Protein AF-A0A174UTZ9-F1 (afdb_monomer)

Foldseek 3Di:
DVVVVVVVVVVVVVVVVVVVVVVVVVCVQPDKDKDKFFFDAPDDLAFKEKAWEDEPDRVPTWIWIWGDGPNDIDIAIAAEAEAADPDGWMKMWTDHVDDRHIYIYTYGHPPNYHYDYYHYDD

Organism: NCBI:txid1531

Structure (mmCIF, N/CA/C/O backbone):
data_AF-A0A174UTZ9-F1
#
_entry.id   AF-A0A174UTZ9-F1
#
loop_
_atom_site.group_PDB
_atom_site.id
_atom_site.type_symbol
_atom_site.label_atom_id
_atom_site.label_alt_id
_atom_site.label_comp_id
_atom_site.label_asym_id
_atom_site.label_entity_id
_ato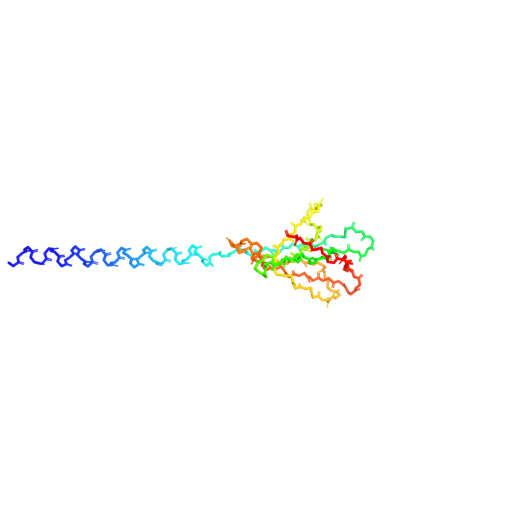m_site.label_seq_id
_atom_site.pdbx_PDB_ins_code
_atom_site.Cartn_x
_atom_site.Cartn_y
_atom_site.Cartn_z
_atom_site.occupancy
_atom_site.B_iso_or_equiv
_atom_site.auth_seq_id
_atom_site.auth_comp_id
_atom_site.auth_asym_id
_atom_site.auth_atom_id
_atom_site.pdbx_PDB_model_num
ATOM 1 N N . MET A 1 1 ? 13.749 46.170 42.221 1.00 60.09 1 MET A N 1
ATOM 2 C CA . MET A 1 1 ? 13.431 44.752 42.533 1.00 60.09 1 MET A CA 1
ATOM 3 C C . MET A 1 1 ? 12.170 44.233 41.811 1.00 60.09 1 MET A C 1
ATOM 5 O O . MET A 1 1 ? 12.277 43.241 41.101 1.00 60.09 1 MET A O 1
ATOM 9 N N . LYS A 1 2 ? 11.012 44.922 41.875 1.00 61.72 2 LYS A N 1
ATOM 10 C CA . LYS A 1 2 ? 9.752 44.532 41.182 1.00 61.72 2 LYS A CA 1
ATOM 11 C C . LYS A 1 2 ? 9.861 44.346 39.654 1.00 61.72 2 LYS A C 1
ATOM 13 O O . LYS A 1 2 ? 9.314 43.390 39.116 1.00 61.72 2 LYS A O 1
ATOM 18 N N . GLN A 1 3 ? 10.584 45.226 38.954 1.00 62.88 3 GLN A N 1
ATOM 19 C CA . GLN A 1 3 ? 10.694 45.185 37.485 1.00 62.88 3 GLN A CA 1
ATOM 20 C C . GLN A 1 3 ? 11.472 43.959 36.963 1.00 62.88 3 GLN A C 1
ATOM 22 O O . GLN A 1 3 ? 11.066 43.334 35.989 1.00 62.88 3 GLN A O 1
ATOM 27 N N . ILE A 1 4 ? 12.561 43.577 37.641 1.00 67.69 4 ILE A N 1
ATOM 28 C CA . ILE A 1 4 ? 13.372 42.393 37.300 1.00 67.69 4 ILE A CA 1
ATOM 29 C C . ILE A 1 4 ? 12.558 41.112 37.521 1.00 67.69 4 ILE A C 1
ATOM 31 O O . ILE A 1 4 ? 12.596 40.193 36.707 1.00 67.69 4 ILE A O 1
ATOM 35 N N . TYR A 1 5 ? 11.776 41.075 38.601 1.00 64.50 5 TYR A N 1
ATOM 36 C CA . TYR A 1 5 ? 10.886 39.961 38.912 1.00 64.50 5 TYR A CA 1
ATOM 37 C C . TYR A 1 5 ? 9.760 39.801 37.872 1.00 64.50 5 TYR A C 1
ATOM 39 O O . TYR A 1 5 ? 9.477 38.682 37.450 1.00 64.50 5 TYR A O 1
ATOM 47 N N . MET A 1 6 ? 9.179 40.906 37.381 1.00 71.00 6 MET A N 1
ATOM 48 C CA . MET A 1 6 ? 8.195 40.872 36.287 1.00 71.00 6 MET A CA 1
ATOM 49 C C . MET A 1 6 ? 8.800 40.395 34.959 1.00 71.00 6 MET A C 1
ATOM 51 O O . MET A 1 6 ? 8.206 39.542 34.306 1.00 71.00 6 MET A O 1
ATOM 55 N N . LYS A 1 7 ? 10.008 40.850 34.591 1.00 72.31 7 LYS A N 1
ATOM 56 C CA . LYS A 1 7 ? 10.702 40.370 33.380 1.00 72.31 7 LYS A CA 1
ATOM 57 C C . LYS A 1 7 ? 10.972 38.861 33.430 1.00 72.31 7 LYS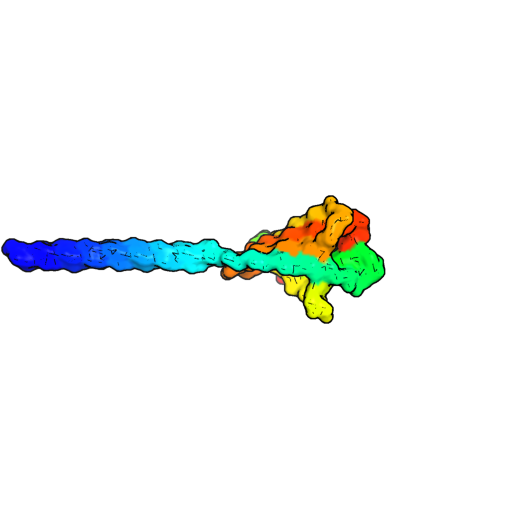 A C 1
ATOM 59 O O . LYS A 1 7 ? 10.712 38.174 32.451 1.00 72.31 7 LYS A O 1
ATOM 64 N N . LYS A 1 8 ? 11.410 38.319 34.576 1.00 76.00 8 LYS A N 1
ATOM 65 C CA . LYS A 1 8 ? 11.622 36.867 34.758 1.00 76.00 8 LYS A CA 1
ATOM 66 C C . LYS A 1 8 ? 10.340 36.048 34.570 1.00 76.00 8 LYS A C 1
ATOM 68 O O . LYS A 1 8 ? 10.394 34.997 33.943 1.00 76.00 8 LYS A O 1
ATOM 73 N N . LYS A 1 9 ? 9.192 36.535 35.059 1.00 77.62 9 LYS A N 1
ATOM 74 C CA . LYS A 1 9 ? 7.890 35.880 34.834 1.00 77.62 9 LYS A CA 1
ATOM 75 C C . LYS A 1 9 ? 7.480 35.882 33.362 1.00 77.62 9 LYS A C 1
ATOM 77 O O . LYS A 1 9 ? 6.978 34.872 32.888 1.00 77.62 9 LYS A O 1
ATOM 82 N N . ILE A 1 10 ? 7.733 36.979 32.645 1.00 84.94 10 ILE A N 1
ATOM 83 C CA . ILE A 1 10 ? 7.463 37.073 31.203 1.00 84.94 10 ILE A CA 1
ATOM 84 C C . ILE A 1 10 ? 8.346 36.085 30.427 1.00 84.94 10 ILE A C 1
ATOM 86 O O . ILE A 1 10 ? 7.822 35.313 29.633 1.00 84.94 10 ILE A O 1
ATOM 90 N N . TYR A 1 11 ? 9.655 36.037 30.703 1.00 87.88 11 TYR A N 1
ATOM 91 C CA . TYR A 1 11 ? 10.556 35.065 30.066 1.00 87.88 11 TYR A CA 1
ATOM 92 C C . TYR A 1 11 ? 10.155 33.616 30.359 1.00 87.88 11 TYR A C 1
ATOM 94 O O . TYR A 1 11 ? 10.130 32.793 29.451 1.00 87.88 11 TYR A O 1
ATOM 102 N N . MET A 1 12 ? 9.791 33.311 31.606 1.00 88.00 12 MET A N 1
ATOM 103 C CA . MET A 1 12 ? 9.308 31.983 31.984 1.00 88.00 12 MET A CA 1
ATOM 104 C C . MET A 1 12 ? 8.010 31.622 31.247 1.00 88.00 12 MET A C 1
ATOM 106 O O . MET A 1 12 ? 7.882 30.505 30.761 1.00 88.00 12 MET A O 1
ATOM 110 N N . GLY A 1 13 ? 7.083 32.574 31.097 1.00 89.12 13 GLY A N 1
ATOM 111 C CA . GLY A 1 13 ? 5.866 32.384 30.306 1.00 89.12 13 GLY A CA 1
ATOM 112 C C . GLY A 1 13 ? 6.153 32.109 28.827 1.00 89.12 13 GLY A C 1
ATOM 113 O O . GLY A 1 13 ? 5.580 31.184 28.260 1.00 89.12 13 GLY A O 1
ATOM 114 N N . LEU A 1 14 ? 7.085 32.850 28.218 1.00 92.38 14 LEU A N 1
ATOM 115 C CA . LEU A 1 14 ? 7.492 32.639 26.823 1.00 92.38 14 LEU A CA 1
ATOM 116 C C . LEU A 1 14 ? 8.132 31.263 26.600 1.00 92.38 14 LEU A C 1
ATOM 118 O O . LEU A 1 14 ? 7.837 30.627 25.594 1.00 92.38 14 LEU A O 1
ATOM 122 N N . ILE A 1 15 ? 8.954 30.786 27.542 1.00 93.19 15 ILE A N 1
ATOM 123 C CA . ILE A 1 15 ? 9.547 29.440 27.482 1.00 93.19 15 ILE A CA 1
ATOM 124 C C . ILE A 1 15 ? 8.460 28.359 27.546 1.00 93.19 15 ILE A C 1
ATOM 126 O O . ILE A 1 15 ? 8.502 27.392 26.795 1.00 93.19 15 ILE A O 1
ATOM 130 N N . VAL A 1 16 ? 7.458 28.516 28.414 1.00 93.56 16 VAL A N 1
ATOM 131 C CA . VAL A 1 16 ? 6.357 27.542 28.505 1.00 93.56 16 VAL A CA 1
ATOM 132 C C . VAL A 1 16 ? 5.541 27.512 27.209 1.00 93.56 16 VAL A C 1
ATOM 134 O O . VAL A 1 16 ? 5.211 26.433 26.719 1.00 93.56 16 VAL A O 1
ATOM 137 N N . ILE A 1 17 ? 5.264 28.677 26.616 1.00 94.69 17 ILE A N 1
ATOM 138 C CA . ILE A 1 17 ? 4.547 28.771 25.336 1.00 94.69 17 ILE A CA 1
ATOM 139 C C . ILE A 1 17 ? 5.365 28.146 24.200 1.00 94.69 17 ILE A C 1
ATOM 141 O O . ILE A 1 17 ? 4.805 27.404 23.396 1.00 94.69 17 ILE A O 1
ATOM 145 N N . SER A 1 18 ? 6.675 28.402 24.130 1.00 93.19 18 SER A N 1
ATOM 146 C CA . SER A 1 18 ? 7.515 27.839 23.068 1.00 93.19 18 SER A CA 1
ATOM 147 C C . SER A 1 18 ? 7.607 26.316 23.154 1.00 93.19 18 SER A C 1
ATOM 149 O O . SER A 1 18 ? 7.509 25.649 22.127 1.00 93.19 18 SER A O 1
ATOM 151 N N . ILE A 1 19 ? 7.712 25.756 24.365 1.00 94.9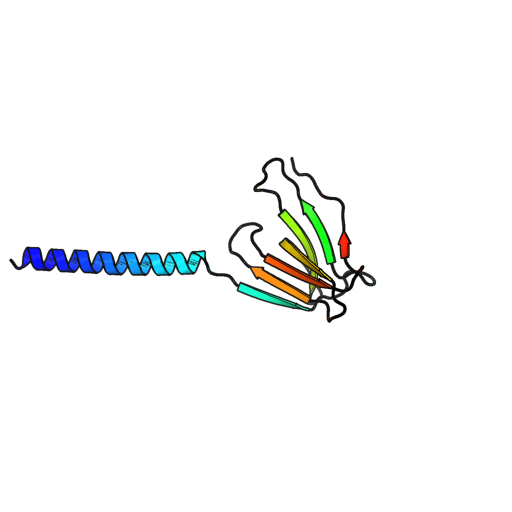4 19 ILE A N 1
ATOM 152 C CA . ILE A 1 19 ? 7.682 24.303 24.585 1.00 94.94 19 ILE A CA 1
ATOM 153 C C . ILE A 1 19 ? 6.327 23.725 24.163 1.00 94.94 19 ILE A C 1
ATOM 155 O O . ILE A 1 19 ? 6.286 22.718 23.460 1.00 94.94 19 ILE A O 1
ATOM 159 N N . PHE A 1 20 ? 5.218 24.368 24.542 1.00 94.12 20 PHE A N 1
ATOM 160 C CA . PHE A 1 20 ? 3.883 23.916 24.150 1.00 94.12 20 PHE A CA 1
ATOM 161 C C . PHE A 1 20 ? 3.712 23.900 22.625 1.00 94.12 20 PHE A C 1
ATOM 163 O O . PHE A 1 20 ? 3.259 22.899 22.075 1.00 94.12 20 PHE A O 1
ATOM 170 N N . LEU A 1 21 ? 4.128 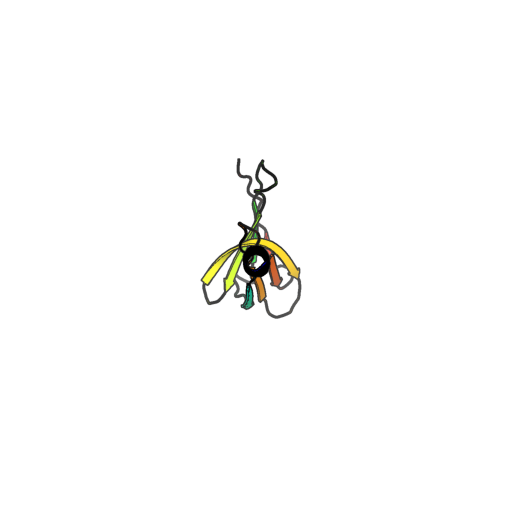24.966 21.935 1.00 93.31 21 LEU A N 1
ATOM 171 C CA . LEU A 1 21 ? 4.088 25.028 20.473 1.00 93.31 21 LEU A CA 1
ATOM 172 C C . LEU A 1 21 ? 4.968 23.948 19.837 1.00 93.31 21 LEU A C 1
ATOM 174 O O . LEU A 1 21 ? 4.509 23.272 18.925 1.00 93.31 21 LEU A O 1
ATOM 178 N N . ALA A 1 22 ? 6.184 23.726 20.346 1.00 91.69 22 ALA A N 1
ATOM 179 C CA . ALA A 1 22 ? 7.070 22.679 19.839 1.00 91.69 22 ALA A CA 1
ATOM 180 C C . ALA A 1 22 ? 6.444 21.279 19.953 1.00 91.69 22 ALA A C 1
ATOM 182 O O . ALA A 1 22 ? 6.535 20.493 19.013 1.00 91.69 22 ALA A O 1
ATOM 183 N N . ILE A 1 23 ? 5.759 20.983 21.064 1.00 90.56 23 ILE A N 1
ATOM 184 C CA . ILE A 1 23 ? 5.049 19.710 21.254 1.00 90.56 23 ILE A CA 1
ATOM 185 C C . ILE A 1 23 ? 3.906 19.564 20.246 1.00 90.56 23 ILE A C 1
ATOM 187 O O . ILE A 1 23 ? 3.762 18.502 19.645 1.00 90.56 23 ILE A O 1
ATOM 191 N N . GLN A 1 24 ? 3.095 20.607 20.037 1.00 87.00 24 GLN A N 1
ATOM 192 C CA . GLN A 1 24 ? 1.981 20.523 19.086 1.00 87.00 24 GLN A CA 1
ATOM 193 C C . GLN A 1 24 ? 2.465 20.408 17.640 1.00 87.00 24 GLN A C 1
ATOM 195 O O . GLN A 1 24 ? 1.931 19.592 16.894 1.00 87.00 24 GLN A O 1
ATOM 200 N N . SER A 1 25 ? 3.508 21.151 17.263 1.00 84.12 25 SER A N 1
ATOM 201 C CA . SER A 1 25 ? 4.142 21.023 15.949 1.00 84.12 25 SER A CA 1
ATOM 202 C C . SER A 1 25 ? 4.722 19.627 15.741 1.00 84.12 25 SER A C 1
ATOM 204 O O . SER A 1 25 ? 4.522 19.040 14.685 1.00 84.12 25 SER A O 1
ATOM 206 N N . TYR A 1 26 ? 5.387 19.059 16.754 1.00 83.06 26 TYR A N 1
ATOM 207 C CA . TYR A 1 26 ? 5.898 17.692 16.679 1.00 83.06 26 TYR A CA 1
ATOM 208 C C . TYR A 1 26 ? 4.767 16.689 16.451 1.00 83.06 26 TYR A C 1
ATOM 210 O O . TYR A 1 26 ? 4.847 15.905 15.514 1.00 83.06 26 TYR A O 1
ATOM 218 N N . ARG A 1 27 ? 3.687 16.767 17.244 1.00 80.12 27 ARG A N 1
ATOM 219 C CA . ARG A 1 27 ? 2.505 15.902 17.091 1.00 80.12 27 ARG A CA 1
ATOM 220 C C . ARG A 1 27 ? 1.881 16.005 15.705 1.00 80.12 27 ARG A C 1
ATOM 222 O O . ARG A 1 27 ? 1.478 14.987 15.167 1.00 80.12 27 ARG A O 1
ATOM 229 N N . TYR A 1 28 ? 1.816 17.211 15.147 1.00 75.50 28 TYR A N 1
ATOM 230 C CA . TYR A 1 28 ? 1.319 17.426 13.792 1.00 75.50 28 TYR A CA 1
ATOM 231 C C . TYR A 1 28 ? 2.216 16.751 12.744 1.00 75.50 28 TYR A C 1
ATOM 233 O O . TYR A 1 28 ? 1.709 16.118 11.827 1.00 75.50 28 TYR A O 1
ATOM 241 N N . CYS A 1 29 ? 3.541 16.825 12.904 1.00 71.44 29 CYS A N 1
ATOM 242 C CA . CYS A 1 29 ? 4.490 16.214 11.968 1.00 71.44 29 CYS A CA 1
ATOM 243 C C . CYS A 1 29 ? 4.539 14.679 12.018 1.00 71.44 29 CYS A C 1
ATOM 245 O O . CYS A 1 29 ? 4.982 14.077 11.046 1.00 71.44 29 CYS A O 1
ATOM 247 N N . ILE A 1 30 ? 4.154 14.052 13.135 1.00 75.00 30 ILE A N 1
ATOM 248 C CA . ILE A 1 30 ? 4.184 12.584 13.301 1.00 75.00 30 ILE A CA 1
ATOM 249 C C . ILE A 1 30 ? 2.800 11.940 13.229 1.00 75.00 30 ILE A C 1
ATOM 251 O O . ILE A 1 30 ? 2.649 10.767 13.557 1.00 75.00 30 ILE A O 1
ATOM 255 N N . TRP A 1 31 ? 1.773 12.717 12.899 1.00 76.94 31 TRP A N 1
ATOM 256 C CA . TRP A 1 31 ? 0.427 12.187 12.817 1.00 76.94 31 TRP A CA 1
ATOM 257 C C . TRP A 1 31 ? 0.288 11.307 11.573 1.00 76.94 31 TRP A C 1
ATOM 259 O O . TRP A 1 31 ? 0.550 11.752 10.452 1.00 76.94 31 TRP A O 1
ATOM 269 N N . SER A 1 32 ? -0.124 10.065 11.801 1.00 84.50 32 SER A N 1
ATOM 270 C CA . SER A 1 32 ? -0.483 9.094 10.777 1.00 84.50 32 SER A CA 1
ATOM 271 C C . SER A 1 32 ? -1.904 8.595 11.017 1.00 84.50 32 SER A C 1
ATOM 273 O O . SER A 1 32 ? -2.418 8.623 12.143 1.00 84.50 32 SER A O 1
ATOM 275 N N . GLU A 1 33 ? -2.544 8.151 9.944 1.00 88.31 33 GLU A N 1
ATOM 276 C CA . GLU A 1 33 ? -3.856 7.515 9.991 1.00 88.31 33 GLU A CA 1
ATOM 277 C C . GLU A 1 33 ? -3.747 6.105 9.418 1.00 88.31 33 GLU A C 1
ATOM 279 O O . GLU A 1 33 ? -3.129 5.898 8.376 1.00 88.31 33 GLU A O 1
ATOM 284 N N . GLU A 1 34 ? -4.341 5.133 10.105 1.00 92.56 34 GLU A N 1
ATOM 285 C CA . GLU A 1 34 ? -4.342 3.737 9.676 1.00 92.56 34 GLU A CA 1
ATOM 286 C C . GLU A 1 34 ? -5.713 3.354 9.120 1.00 92.56 34 GLU A C 1
ATOM 288 O O . GLU A 1 34 ? -6.751 3.571 9.753 1.00 92.56 34 GLU A O 1
ATOM 293 N N . TYR A 1 35 ? -5.707 2.740 7.941 1.00 92.88 35 TYR A N 1
ATOM 294 C CA . TYR A 1 35 ? -6.898 2.286 7.241 1.00 92.88 35 TYR A CA 1
ATOM 295 C C . TYR A 1 35 ? -6.766 0.817 6.862 1.00 92.88 35 TYR A C 1
ATOM 297 O O . TYR A 1 35 ? -5.715 0.380 6.399 1.00 92.88 35 TYR A O 1
ATOM 305 N N . THR A 1 36 ? -7.851 0.055 7.002 1.00 95.69 36 THR A N 1
ATOM 306 C CA . THR A 1 36 ? -7.910 -1.337 6.546 1.00 95.69 36 THR A CA 1
ATOM 307 C C . THR A 1 36 ? -9.126 -1.556 5.662 1.00 95.69 36 THR A C 1
ATOM 309 O O . THR A 1 36 ? -10.242 -1.190 6.031 1.00 95.69 36 THR A O 1
ATOM 312 N N . TYR A 1 37 ? -8.913 -2.190 4.512 1.00 96.12 37 TYR A N 1
AT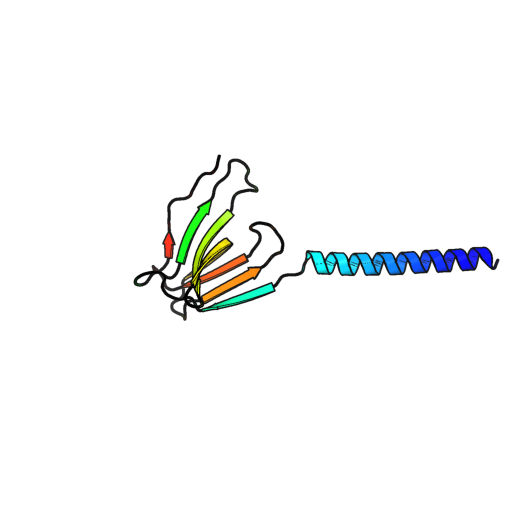OM 313 C CA . TYR A 1 37 ? -9.955 -2.484 3.535 1.00 96.12 37 TYR A CA 1
ATOM 314 C C . TYR A 1 37 ? -9.901 -3.951 3.118 1.00 96.12 37 TYR A C 1
ATOM 316 O O . TYR A 1 37 ? -8.823 -4.511 2.926 1.00 96.12 37 TYR A O 1
ATOM 324 N N . GLN A 1 38 ? -11.067 -4.576 2.952 1.00 96.50 38 GLN A N 1
ATOM 325 C CA . GLN A 1 38 ? -11.149 -5.878 2.291 1.00 96.50 38 GLN A CA 1
ATOM 326 C C . GLN A 1 38 ? -11.026 -5.684 0.785 1.00 96.50 38 GLN A C 1
ATOM 328 O O . GLN A 1 38 ? -11.673 -4.803 0.214 1.00 96.50 38 GLN A O 1
ATOM 333 N N . LEU A 1 39 ? -10.190 -6.506 0.158 1.00 96.81 39 LEU A N 1
ATOM 334 C CA . LEU A 1 39 ? -9.942 -6.428 -1.271 1.00 96.81 39 LEU A CA 1
ATOM 335 C C . LEU A 1 39 ? -10.952 -7.260 -2.049 1.00 96.81 39 LEU A C 1
ATOM 337 O O . LEU A 1 39 ? -11.321 -8.371 -1.670 1.00 96.81 39 LEU A O 1
ATOM 341 N N . GLN A 1 40 ? -11.357 -6.706 -3.180 1.00 97.19 40 GLN A N 1
ATOM 342 C CA . GLN A 1 40 ? -12.157 -7.363 -4.195 1.00 97.19 40 GLN A CA 1
ATOM 343 C C . GLN A 1 40 ? -11.259 -7.733 -5.375 1.00 97.19 40 GLN A C 1
ATOM 345 O O . GLN A 1 40 ? -10.221 -7.108 -5.609 1.00 97.19 40 GLN A O 1
ATOM 350 N N . GLU A 1 41 ? -11.656 -8.760 -6.120 1.00 96.50 41 GLU A N 1
ATOM 351 C CA . GLU A 1 41 ? -10.959 -9.123 -7.351 1.00 96.50 41 GLU A CA 1
ATOM 352 C C . GLU A 1 41 ? -11.082 -7.989 -8.377 1.00 96.50 41 GLU A C 1
ATOM 354 O O . GLU A 1 41 ? -12.162 -7.440 -8.599 1.00 96.50 41 GLU A O 1
ATOM 359 N N . ILE A 1 42 ? -9.958 -7.638 -8.997 1.00 95.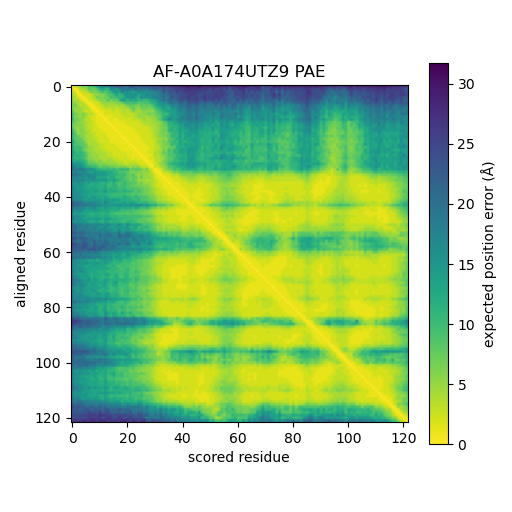94 42 ILE A N 1
ATOM 360 C CA . ILE A 1 42 ? -9.884 -6.732 -10.148 1.00 95.94 42 ILE A CA 1
ATOM 361 C C . ILE A 1 42 ? -10.254 -7.499 -11.422 1.00 95.94 42 ILE A C 1
ATOM 363 O O . ILE A 1 42 ? -10.949 -6.981 -12.291 1.00 95.94 42 ILE A O 1
ATOM 367 N N . ASP A 1 43 ? -9.760 -8.733 -11.523 1.00 93.56 43 ASP A N 1
ATOM 368 C CA . ASP A 1 43 ? -10.013 -9.692 -12.598 1.00 93.56 43 ASP A CA 1
ATOM 369 C C . ASP A 1 43 ? -9.903 -11.112 -12.013 1.00 93.56 43 ASP A C 1
ATOM 371 O O . ASP A 1 43 ? -9.490 -11.265 -10.867 1.00 93.56 43 ASP A O 1
ATOM 375 N N . ASN A 1 44 ? -10.253 -12.143 -12.782 1.00 93.62 44 ASN A N 1
ATOM 376 C CA . ASN A 1 44 ? -10.329 -13.544 -12.362 1.00 93.62 44 ASN A CA 1
ATOM 377 C C . ASN A 1 44 ? -9.088 -14.011 -11.568 1.00 93.62 44 ASN A C 1
ATOM 379 O O . ASN A 1 44 ? -8.052 -14.348 -12.151 1.00 93.62 44 ASN A O 1
ATOM 383 N N . GLY A 1 45 ? -9.208 -14.044 -10.236 1.00 92.75 45 GLY A N 1
ATOM 384 C CA . GLY A 1 45 ? -8.137 -14.437 -9.317 1.00 92.75 45 GLY A CA 1
ATOM 385 C C . GLY A 1 45 ? -7.012 -13.410 -9.127 1.00 92.75 45 GLY A C 1
ATOM 386 O O . GLY A 1 45 ? -5.985 -13.754 -8.544 1.00 92.75 45 GLY A O 1
ATOM 387 N N . VAL A 1 46 ? -7.172 -12.168 -9.593 1.00 96.25 46 VAL A N 1
ATOM 388 C CA . VAL A 1 46 ? -6.221 -11.057 -9.429 1.00 96.25 46 VAL A CA 1
ATOM 389 C C . VAL A 1 46 ? -6.809 -10.023 -8.475 1.00 96.25 46 VAL A C 1
ATOM 391 O O . VAL A 1 46 ? -7.835 -9.418 -8.763 1.00 96.25 46 VAL A O 1
ATOM 394 N N . TYR A 1 47 ? -6.119 -9.759 -7.367 1.00 96.44 47 TYR A N 1
ATOM 395 C CA . TYR A 1 47 ? -6.526 -8.748 -6.378 1.00 96.44 47 TYR A CA 1
ATOM 396 C C . TYR A 1 47 ? -5.710 -7.457 -6.471 1.00 96.44 47 TYR A C 1
ATOM 398 O O . TYR A 1 47 ? -6.147 -6.414 -5.990 1.00 96.44 47 TYR A O 1
ATOM 406 N N . VAL A 1 48 ? -4.507 -7.528 -7.049 1.00 96.56 48 VAL A N 1
ATOM 407 C CA . VAL A 1 48 ? -3.536 -6.428 -7.027 1.00 96.56 48 VAL A CA 1
ATOM 408 C C . VAL A 1 48 ? -2.827 -6.341 -8.361 1.00 96.56 48 VAL A C 1
ATOM 410 O O . VAL A 1 48 ? -2.374 -7.347 -8.909 1.00 96.56 48 VAL A O 1
ATOM 413 N N . GLN A 1 49 ? -2.665 -5.116 -8.836 1.00 96.50 49 GLN A N 1
ATOM 414 C CA . GLN A 1 49 ? -1.730 -4.782 -9.897 1.00 96.50 49 GLN A CA 1
ATOM 415 C C . GLN A 1 49 ? -0.595 -3.956 -9.304 1.00 96.50 49 GLN A C 1
ATOM 417 O O . GLN A 1 49 ? -0.855 -2.975 -8.613 1.00 96.50 49 GLN A O 1
ATOM 422 N N . TYR A 1 50 ? 0.651 -4.342 -9.560 1.00 95.38 50 TYR A N 1
ATOM 423 C CA . TYR A 1 50 ? 1.828 -3.695 -8.979 1.00 95.38 50 TYR A CA 1
ATOM 424 C C . TYR A 1 50 ? 2.826 -3.301 -10.066 1.00 95.38 50 TYR A C 1
ATOM 426 O O . TYR A 1 50 ? 3.085 -4.079 -10.989 1.00 95.38 50 TYR A O 1
ATOM 434 N N . HIS A 1 51 ? 3.414 -2.116 -9.929 1.00 92.75 51 HIS A N 1
ATOM 435 C CA . HIS A 1 51 ? 4.592 -1.697 -10.685 1.00 92.75 51 HIS A CA 1
ATOM 436 C C . HIS A 1 51 ? 5.413 -0.677 -9.911 1.00 92.75 51 HIS A C 1
ATOM 438 O O . HIS A 1 51 ? 4.910 0.003 -9.014 1.00 92.75 51 HIS A O 1
ATOM 444 N N . ARG A 1 52 ? 6.676 -0.528 -10.310 1.00 89.62 52 ARG A N 1
ATOM 445 C CA . ARG A 1 52 ? 7.549 0.512 -9.785 1.00 89.62 52 ARG A CA 1
ATOM 446 C C . ARG A 1 52 ? 7.767 1.621 -10.799 1.00 89.62 52 ARG A C 1
ATOM 448 O O . ARG A 1 52 ? 7.897 1.378 -12.001 1.00 89.62 52 ARG A O 1
ATOM 455 N N . VAL A 1 53 ? 7.839 2.846 -10.295 1.00 86.12 53 VAL A N 1
ATOM 456 C CA . VAL A 1 53 ? 8.234 4.017 -11.068 1.00 86.12 53 VAL A CA 1
ATOM 457 C C . VAL A 1 53 ? 9.660 4.396 -10.688 1.00 86.12 53 VAL A C 1
ATOM 459 O O . VAL A 1 53 ? 9.974 4.597 -9.514 1.00 86.12 53 VAL A O 1
ATOM 462 N N . PHE A 1 54 ? 10.530 4.474 -11.692 1.00 83.50 54 PHE A N 1
ATOM 463 C CA . PHE A 1 54 ? 11.927 4.865 -11.537 1.00 83.50 54 PHE A CA 1
ATOM 464 C C . PHE A 1 54 ? 12.171 6.260 -12.097 1.00 83.50 54 PHE A C 1
ATOM 466 O O . PHE A 1 54 ? 11.740 6.571 -13.203 1.00 83.50 54 PHE A O 1
ATOM 473 N N . SER A 1 55 ? 12.934 7.067 -11.373 1.00 78.94 55 SER A N 1
ATOM 474 C CA . SER A 1 55 ? 13.415 8.380 -11.787 1.00 78.94 55 SER A CA 1
ATOM 475 C C . SER A 1 55 ? 14.941 8.418 -11.767 1.00 78.94 55 SER A C 1
ATOM 477 O O . SER A 1 55 ? 15.611 7.647 -11.074 1.00 78.94 55 SER A O 1
ATOM 479 N N . THR A 1 56 ? 15.514 9.351 -12.527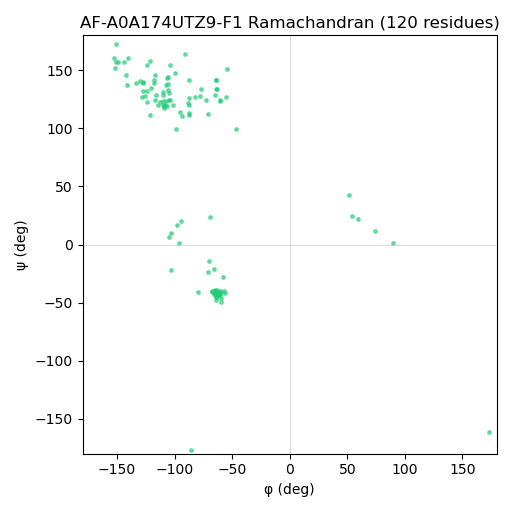 1.00 80.19 56 THR A N 1
ATOM 480 C CA . THR A 1 56 ? 16.946 9.671 -12.445 1.00 80.19 56 THR A CA 1
ATOM 481 C C . THR A 1 56 ? 17.324 10.291 -11.095 1.00 80.19 56 THR A C 1
ATOM 483 O O . THR A 1 56 ? 18.485 10.214 -10.687 1.00 80.19 56 THR A O 1
ATOM 486 N N . VAL A 1 57 ? 16.348 10.852 -10.376 1.00 79.88 57 VAL A N 1
ATOM 487 C CA . VAL A 1 57 ? 16.479 11.335 -9.001 1.00 79.88 57 VAL A CA 1
ATOM 488 C C . VAL A 1 57 ? 15.999 10.230 -8.052 1.00 79.88 57 VAL A C 1
ATOM 490 O O . VAL A 1 57 ? 14.809 9.922 -8.040 1.00 79.88 57 VAL A O 1
ATOM 493 N N . PRO A 1 58 ? 16.876 9.6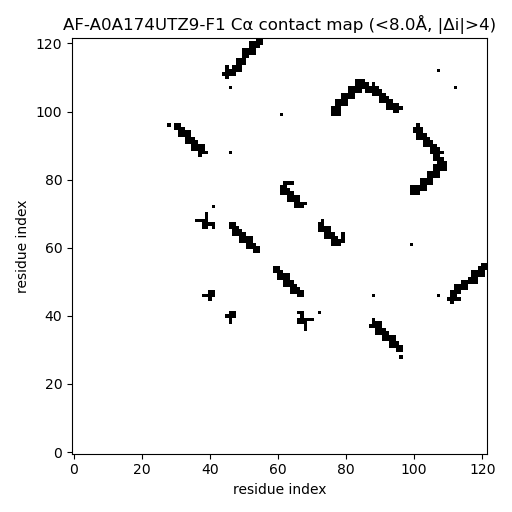34 -7.217 1.00 70.94 58 PRO A N 1
ATOM 494 C CA . PRO A 1 58 ? 16.500 8.505 -6.362 1.00 70.94 58 PRO A CA 1
ATOM 495 C C . PRO A 1 58 ? 15.338 8.779 -5.401 1.00 70.94 58 PRO A C 1
ATOM 497 O O . PRO A 1 58 ? 14.625 7.847 -5.044 1.00 70.94 58 PRO A O 1
ATOM 500 N N . ALA A 1 59 ? 15.159 10.041 -4.995 1.00 71.31 59 ALA A N 1
ATOM 501 C CA . ALA A 1 59 ? 14.077 10.480 -4.114 1.00 71.31 59 ALA A CA 1
ATOM 502 C C . ALA A 1 59 ? 12.689 10.454 -4.780 1.00 71.31 59 ALA A C 1
ATOM 504 O O . ALA A 1 59 ? 11.688 10.507 -4.077 1.00 71.31 59 ALA A O 1
ATOM 505 N N . ASP A 1 60 ? 12.634 10.335 -6.108 1.00 76.75 60 ASP A N 1
ATOM 506 C CA . ASP A 1 60 ? 11.391 10.322 -6.882 1.00 76.75 60 ASP A CA 1
ATOM 507 C C . ASP A 1 60 ? 11.014 8.899 -7.333 1.00 76.75 60 ASP A C 1
ATOM 509 O O . ASP A 1 60 ? 10.129 8.721 -8.169 1.00 76.75 60 ASP A O 1
ATOM 513 N N . ASN A 1 61 ? 11.698 7.875 -6.813 1.00 83.25 61 ASN A N 1
ATOM 514 C CA . ASN A 1 61 ? 11.297 6.486 -7.001 1.00 83.25 61 ASN A CA 1
ATOM 515 C C . ASN A 1 61 ? 10.138 6.173 -6.055 1.00 83.25 61 ASN A C 1
ATOM 517 O O . ASN A 1 61 ? 10.270 6.367 -4.850 1.00 83.25 61 ASN A O 1
ATOM 521 N N . TYR A 1 62 ? 9.045 5.633 -6.581 1.00 85.94 62 TYR A N 1
ATOM 522 C CA . TYR A 1 62 ? 7.901 5.207 -5.777 1.00 85.94 62 TYR A CA 1
ATOM 523 C C . TYR A 1 62 ? 7.279 3.940 -6.353 1.00 85.94 62 TYR A C 1
ATOM 525 O O . TYR A 1 62 ? 7.454 3.611 -7.532 1.00 85.94 62 TYR A O 1
ATOM 533 N N . GLU A 1 63 ? 6.569 3.205 -5.508 1.00 91.44 63 GLU A N 1
ATOM 534 C CA . GLU A 1 63 ? 5.825 2.021 -5.912 1.00 91.44 63 GLU A CA 1
ATOM 535 C C . GLU A 1 63 ? 4.354 2.381 -6.084 1.00 91.44 63 GLU A C 1
ATOM 537 O O . GLU A 1 63 ? 3.824 3.275 -5.419 1.00 91.44 63 GLU A O 1
ATOM 542 N N . VAL A 1 64 ? 3.702 1.707 -7.025 1.00 92.19 64 VAL A N 1
ATOM 543 C CA . VAL A 1 64 ? 2.303 1.939 -7.363 1.00 92.19 64 VAL A CA 1
ATOM 544 C C . VAL A 1 64 ? 1.559 0.623 -7.263 1.00 92.19 64 VAL A C 1
ATOM 546 O O . VAL A 1 64 ? 1.931 -0.369 -7.899 1.00 92.19 64 VAL A O 1
ATOM 549 N N . VAL A 1 65 ? 0.464 0.635 -6.508 1.00 95.44 65 VAL A N 1
ATOM 550 C CA . VAL A 1 65 ? -0.501 -0.463 -6.491 1.00 95.44 65 VAL A CA 1
ATOM 551 C C . VAL A 1 65 ? -1.853 0.007 -6.976 1.00 95.44 65 VAL A C 1
ATOM 553 O O . VAL A 1 65 ? -2.317 1.086 -6.615 1.00 95.44 65 VAL A O 1
ATOM 556 N N . GLN A 1 66 ? -2.506 -0.832 -7.771 1.00 96.62 66 GLN A N 1
ATOM 557 C CA . GLN A 1 66 ? -3.931 -0.708 -8.030 1.00 96.62 66 GLN A CA 1
ATOM 558 C C . GLN A 1 66 ? -4.661 -1.860 -7.363 1.00 96.62 66 GLN A C 1
ATOM 560 O O . GLN A 1 66 ? -4.262 -3.021 -7.486 1.00 96.62 66 GLN A O 1
ATOM 565 N N . VAL A 1 67 ? -5.713 -1.511 -6.636 1.00 96.94 67 VAL A N 1
ATOM 566 C CA . VAL A 1 67 ? -6.473 -2.402 -5.760 1.00 96.94 67 VAL A CA 1
ATOM 567 C C . VAL A 1 67 ? -7.951 -2.050 -5.845 1.00 96.94 67 VAL A C 1
ATOM 569 O O . VAL A 1 67 ? -8.302 -0.883 -6.006 1.00 96.94 67 VAL A O 1
ATOM 572 N N . CYS A 1 68 ? -8.827 -3.046 -5.742 1.00 97.25 68 CYS A N 1
ATOM 573 C CA . CYS A 1 68 ? -10.270 -2.825 -5.728 1.00 97.25 68 CYS A CA 1
ATOM 574 C C . CYS A 1 68 ? -10.806 -2.982 -4.304 1.00 97.25 68 CYS A C 1
ATOM 576 O O . CYS A 1 68 ? -10.588 -4.013 -3.669 1.00 97.25 68 CYS A O 1
ATOM 578 N N . PHE A 1 69 ? -11.495 -1.964 -3.796 1.00 96.50 69 PHE A N 1
ATOM 579 C CA . PHE A 1 69 ? -12.244 -2.035 -2.543 1.00 96.50 69 PHE A CA 1
ATOM 580 C C . PHE A 1 69 ? -13.424 -1.063 -2.587 1.00 96.50 69 PHE A C 1
ATOM 582 O O . PHE A 1 69 ? -13.370 -0.031 -3.262 1.00 96.50 69 PHE A O 1
ATOM 589 N N . ASN A 1 70 ? -14.494 -1.380 -1.853 1.00 95.88 70 ASN A N 1
ATOM 590 C CA . ASN A 1 70 ? -15.761 -0.638 -1.902 1.00 95.88 70 ASN A CA 1
ATOM 591 C C . ASN A 1 70 ? -16.285 -0.464 -3.344 1.00 95.88 70 ASN A C 1
ATOM 593 O O . ASN A 1 70 ? -16.698 0.630 -3.733 1.00 95.88 70 ASN A O 1
ATOM 597 N N . ASP A 1 71 ? -16.199 -1.525 -4.152 1.00 95.12 71 ASP A N 1
ATOM 598 C CA . ASP A 1 71 ? -16.660 -1.579 -5.546 1.00 95.12 71 ASP A CA 1
ATOM 599 C C . ASP A 1 71 ? -15.991 -0.544 -6.469 1.00 95.12 71 ASP A C 1
ATOM 601 O O . ASP A 1 71 ? -16.530 -0.171 -7.512 1.00 95.12 71 ASP A O 1
ATOM 605 N N . THR A 1 72 ? -14.810 -0.052 -6.082 1.00 96.69 72 THR A N 1
ATOM 606 C CA . THR A 1 72 ? -14.069 0.988 -6.798 1.00 96.69 72 THR A CA 1
ATOM 607 C C . THR A 1 72 ? -12.600 0.597 -6.925 1.00 96.69 72 THR A C 1
ATOM 609 O O .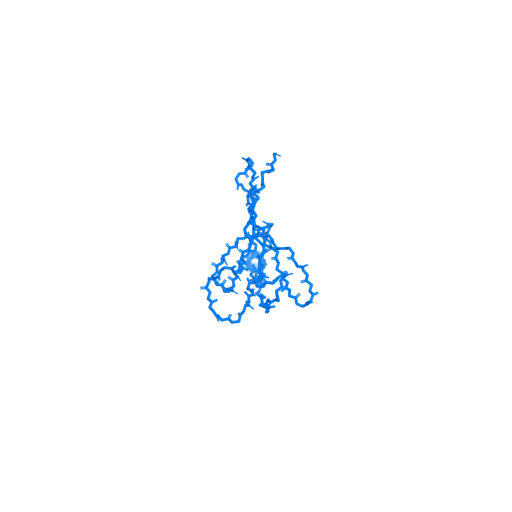 THR A 1 72 ? -11.995 0.095 -5.979 1.00 96.69 72 THR A O 1
ATOM 612 N N . LEU A 1 73 ? -12.017 0.848 -8.100 1.00 97.00 73 LEU A N 1
ATOM 613 C CA . LEU A 1 73 ? -10.584 0.687 -8.336 1.00 97.00 73 LEU A CA 1
ATOM 614 C C . LEU A 1 73 ? -9.834 1.924 -7.831 1.00 97.00 73 LEU A C 1
ATOM 616 O O . LEU A 1 73 ? -10.134 3.046 -8.240 1.00 97.00 73 LEU A O 1
ATOM 620 N N . HIS A 1 74 ? -8.831 1.709 -6.988 1.00 96.19 74 HIS A N 1
ATOM 621 C CA . HIS A 1 74 ? -7.992 2.755 -6.410 1.00 96.19 74 HIS A CA 1
ATOM 622 C C . HIS A 1 74 ? -6.548 2.564 -6.840 1.00 96.19 74 HIS A C 1
ATOM 624 O O . HIS A 1 74 ? -6.061 1.437 -6.891 1.00 96.19 74 HIS A O 1
ATOM 630 N N . THR A 1 75 ? -5.863 3.674 -7.104 1.00 95.12 75 THR A N 1
ATOM 631 C CA . THR A 1 75 ? -4.417 3.707 -7.343 1.00 95.12 75 THR A CA 1
ATOM 632 C C . THR A 1 75 ? -3.761 4.358 -6.138 1.00 95.12 75 THR A C 1
ATOM 634 O O . THR A 1 75 ? -4.069 5.508 -5.829 1.00 95.12 75 THR A O 1
ATOM 637 N N . LEU A 1 76 ? -2.868 3.633 -5.471 1.00 93.25 76 LEU A N 1
ATOM 638 C CA . LEU A 1 76 ? -2.130 4.102 -4.304 1.00 93.25 76 LEU A CA 1
ATOM 639 C C . LEU A 1 76 ? -0.636 4.129 -4.616 1.00 93.25 76 LEU A C 1
ATOM 641 O O . LEU A 1 76 ? -0.133 3.287 -5.364 1.00 93.25 76 LEU A O 1
ATOM 645 N N . THR A 1 77 ? 0.057 5.101 -4.035 1.00 92.31 77 THR A N 1
ATOM 646 C CA . THR A 1 77 ? 1.486 5.343 -4.244 1.00 92.31 77 THR A CA 1
ATOM 647 C C . THR A 1 77 ? 2.190 5.437 -2.903 1.00 92.31 77 THR A C 1
ATOM 649 O O . THR A 1 77 ? 1.780 6.238 -2.064 1.00 92.31 77 THR A O 1
ATOM 652 N N . GLY A 1 78 ? 3.248 4.660 -2.709 1.00 90.00 78 GLY A N 1
ATOM 653 C CA . GLY A 1 78 ? 3.911 4.577 -1.413 1.00 90.00 78 GLY A CA 1
ATOM 654 C C . GLY A 1 78 ? 4.995 3.512 -1.365 1.00 90.00 78 GLY A C 1
ATOM 655 O O . GLY A 1 78 ? 5.442 3.038 -2.412 1.00 90.00 78 GLY A O 1
ATOM 656 N N . ASP A 1 79 ? 5.366 3.126 -0.149 1.00 90.81 79 ASP A N 1
ATOM 657 C CA . ASP A 1 79 ? 6.200 1.961 0.132 1.00 90.81 79 ASP A CA 1
ATOM 658 C C . ASP A 1 79 ? 5.299 0.729 0.262 1.00 90.81 79 ASP A C 1
ATOM 660 O O . ASP A 1 79 ? 4.478 0.624 1.177 1.00 90.81 79 ASP A O 1
ATOM 664 N N . VAL A 1 80 ? 5.424 -0.210 -0.673 1.00 94.00 80 VAL A N 1
ATOM 665 C CA . VAL A 1 80 ? 4.495 -1.325 -0.844 1.00 94.00 80 VAL A CA 1
ATOM 666 C C . VAL A 1 80 ? 5.126 -2.630 -0.373 1.00 94.00 80 VAL A C 1
ATOM 668 O O . VAL A 1 80 ? 6.123 -3.111 -0.905 1.00 94.00 80 VAL A O 1
ATOM 671 N N . THR A 1 81 ? 4.464 -3.295 0.570 1.00 95.56 81 THR A N 1
ATOM 672 C CA . THR A 1 81 ? 4.814 -4.643 1.018 1.00 95.56 81 THR A CA 1
ATOM 673 C C . THR A 1 81 ? 3.706 -5.629 0.669 1.00 95.56 81 THR A C 1
ATOM 675 O O . THR A 1 81 ? 2.576 -5.507 1.134 1.00 95.56 81 THR A O 1
ATOM 678 N N . ILE A 1 82 ? 4.032 -6.650 -0.126 1.00 95.31 82 ILE A N 1
ATOM 679 C CA . ILE A 1 82 ? 3.097 -7.716 -0.508 1.00 95.31 82 ILE A CA 1
ATOM 680 C C . ILE A 1 82 ? 3.371 -8.961 0.336 1.00 95.31 82 ILE A C 1
ATOM 682 O O . ILE A 1 82 ? 4.456 -9.544 0.283 1.00 95.31 82 ILE A O 1
ATOM 686 N N . ILE A 1 83 ? 2.363 -9.392 1.087 1.00 95.69 83 ILE A N 1
ATOM 687 C CA . ILE A 1 83 ? 2.382 -10.579 1.934 1.00 95.69 83 ILE A CA 1
ATOM 688 C C . ILE A 1 83 ? 1.484 -11.636 1.302 1.00 95.69 83 ILE A C 1
ATOM 690 O O . ILE A 1 83 ? 0.279 -11.450 1.144 1.00 95.69 83 ILE A O 1
ATOM 694 N N . TYR A 1 84 ? 2.084 -12.774 0.961 1.00 95.06 84 TYR A N 1
ATOM 695 C CA . TYR A 1 84 ? 1.349 -13.896 0.396 1.00 95.06 84 TYR A CA 1
ATOM 696 C C . TYR A 1 84 ? 0.799 -14.802 1.498 1.00 95.06 84 TYR A C 1
ATOM 698 O O . TYR A 1 84 ? 1.564 -15.508 2.161 1.00 95.06 84 TYR A O 1
ATOM 706 N N . ASN A 1 85 ? -0.519 -14.822 1.663 1.00 90.44 85 ASN A N 1
ATOM 707 C CA . ASN A 1 85 ? -1.235 -15.731 2.556 1.00 90.44 85 ASN A CA 1
ATOM 708 C C . ASN A 1 85 ? -2.534 -16.223 1.900 1.00 90.44 85 ASN A C 1
ATOM 710 O O . ASN A 1 85 ? -3.023 -15.640 0.943 1.00 90.44 85 ASN A O 1
ATOM 714 N N . ASN A 1 86 ? -3.090 -17.328 2.395 1.00 80.62 86 ASN A N 1
ATOM 715 C CA . ASN A 1 86 ? -4.354 -17.879 1.881 1.00 80.62 86 ASN A CA 1
ATOM 716 C C . ASN A 1 86 ? -5.570 -17.391 2.692 1.00 80.62 86 ASN A C 1
ATOM 718 O O . ASN A 1 86 ? -6.612 -18.046 2.690 1.00 80.62 86 ASN A O 1
ATOM 722 N N . ASP A 1 87 ? -5.412 -16.285 3.419 1.00 84.81 87 ASP A N 1
ATOM 723 C CA . ASP A 1 87 ? -6.476 -15.671 4.211 1.00 84.81 87 ASP A CA 1
ATOM 724 C C . ASP A 1 87 ? -7.319 -14.725 3.339 1.00 84.81 87 ASP A C 1
ATOM 726 O O . ASP A 1 87 ? -7.111 -14.609 2.130 1.00 84.81 87 ASP A O 1
ATOM 730 N N . VAL A 1 88 ? -8.294 -14.049 3.952 1.00 90.88 88 VAL A N 1
ATOM 731 C CA . VAL A 1 88 ? -9.137 -13.066 3.262 1.00 90.88 88 VAL A CA 1
ATOM 732 C C . VAL A 1 88 ? -8.262 -11.927 2.709 1.00 90.88 88 VAL A C 1
ATOM 734 O O . VAL A 1 88 ? -7.555 -11.292 3.495 1.00 90.88 88 VAL A O 1
ATOM 737 N N . PRO A 1 89 ? -8.321 -11.641 1.393 1.00 95.50 89 PRO A N 1
ATOM 738 C CA . PRO A 1 89 ? -7.577 -10.551 0.774 1.00 95.50 89 PRO A CA 1
ATOM 739 C C . PRO A 1 89 ? -7.868 -9.203 1.437 1.00 95.50 89 PRO A C 1
ATOM 741 O O . PRO A 1 89 ? -9.026 -8.796 1.567 1.00 95.50 89 PRO A O 1
ATOM 744 N N . GLN A 1 90 ? -6.820 -8.494 1.850 1.00 96.31 90 GLN A N 1
ATOM 745 C CA . GLN A 1 90 ? -6.954 -7.236 2.585 1.00 96.31 90 GLN A CA 1
ATOM 746 C C . GLN A 1 90 ? -5.796 -6.273 2.309 1.00 96.31 90 GLN A C 1
ATOM 748 O O . GLN A 1 90 ? -4.689 -6.667 1.941 1.00 96.31 90 GLN A O 1
ATOM 753 N N . LEU A 1 91 ? -6.069 -4.995 2.534 1.00 96.25 91 LEU A N 1
ATOM 754 C CA . LEU A 1 91 ? -5.164 -3.870 2.368 1.00 96.25 91 LEU A CA 1
ATOM 755 C C . LEU A 1 91 ? -5.070 -3.111 3.688 1.00 96.25 91 LEU A C 1
ATOM 757 O O . LEU A 1 91 ? -6.101 -2.774 4.266 1.00 96.25 91 LEU A O 1
ATOM 761 N N . SER A 1 92 ? -3.852 -2.805 4.120 1.00 96.25 92 SER A N 1
ATOM 762 C CA . SER A 1 92 ? -3.559 -1.885 5.216 1.00 96.25 92 SER A CA 1
ATOM 763 C C . SER A 1 92 ? -2.795 -0.690 4.664 1.00 96.25 92 SER A C 1
ATOM 765 O O . SER A 1 92 ? -1.795 -0.877 3.975 1.00 96.25 92 SER A O 1
ATOM 767 N N . VAL A 1 93 ? -3.257 0.521 4.960 1.00 93.44 93 VAL A N 1
ATOM 768 C CA . VAL A 1 93 ? -2.601 1.768 4.555 1.00 93.44 93 VAL A CA 1
ATOM 769 C C . VAL A 1 93 ? -2.324 2.597 5.796 1.00 93.44 93 VAL A C 1
ATOM 771 O O . VAL A 1 93 ? -3.256 2.944 6.519 1.00 93.44 93 VAL A O 1
ATOM 774 N N . THR A 1 94 ? -1.060 2.937 6.011 1.00 93.50 94 THR A N 1
ATOM 775 C CA . THR A 1 94 ? -0.648 3.959 6.972 1.00 93.50 94 THR A CA 1
ATOM 776 C C . THR A 1 94 ? -0.394 5.234 6.186 1.00 93.50 94 THR A C 1
ATOM 778 O O . THR A 1 94 ? 0.651 5.382 5.549 1.00 93.50 94 THR A O 1
ATOM 781 N N . ALA A 1 95 ? -1.376 6.134 6.198 1.00 87.00 95 ALA A N 1
ATOM 782 C CA . ALA A 1 95 ? -1.284 7.412 5.519 1.00 87.00 95 ALA A CA 1
ATOM 783 C C . ALA A 1 95 ? -0.296 8.306 6.269 1.00 87.00 95 ALA A C 1
ATOM 785 O O . ALA A 1 95 ? -0.540 8.729 7.407 1.00 87.00 95 ALA A O 1
ATOM 786 N N . ASN A 1 96 ? 0.824 8.585 5.617 1.00 80.19 96 ASN A N 1
ATOM 787 C CA . ASN A 1 96 ? 1.840 9.488 6.115 1.00 80.19 96 ASN A CA 1
ATOM 788 C C . ASN A 1 96 ? 1.719 10.767 5.292 1.00 80.19 96 ASN A C 1
ATOM 790 O O . ASN A 1 96 ? 1.651 10.731 4.072 1.00 80.19 96 ASN A O 1
ATOM 794 N N . HIS A 1 97 ? 1.719 11.933 5.932 1.00 71.44 97 HIS A N 1
ATOM 795 C CA . HIS A 1 97 ? 1.502 13.227 5.266 1.00 71.44 97 HIS A CA 1
ATOM 796 C C . HIS A 1 97 ? 2.659 13.673 4.333 1.00 71.44 97 HIS A C 1
ATOM 798 O O . HIS A 1 97 ? 2.844 14.865 4.078 1.00 71.44 97 HIS A O 1
ATOM 804 N N . PHE A 1 98 ? 3.459 12.728 3.839 1.00 74.56 98 PHE A N 1
ATOM 805 C CA . PHE A 1 98 ? 4.561 12.900 2.907 1.00 74.56 98 PHE A CA 1
ATOM 806 C C . PHE A 1 98 ? 4.158 12.394 1.518 1.00 74.56 98 PHE A C 1
ATOM 808 O O . PHE A 1 98 ? 3.454 11.399 1.378 1.00 74.56 98 PHE A O 1
ATOM 815 N N . VAL A 1 99 ? 4.637 13.064 0.469 1.00 74.62 99 VAL A N 1
ATOM 816 C CA . VAL A 1 99 ? 4.397 12.639 -0.919 1.00 74.62 99 VAL A CA 1
ATOM 817 C C . VAL A 1 99 ? 4.991 11.247 -1.133 1.00 74.62 99 VAL A C 1
ATOM 819 O O . VAL A 1 99 ? 6.183 11.065 -0.902 1.00 74.62 99 VAL A O 1
ATOM 822 N N . ASN A 1 100 ? 4.163 10.293 -1.574 1.00 77.81 100 ASN A N 1
ATOM 823 C CA . ASN A 1 100 ? 4.528 8.881 -1.757 1.00 77.81 100 ASN A CA 1
ATOM 824 C C . ASN A 1 100 ? 5.124 8.224 -0.498 1.00 77.81 100 ASN A C 1
ATOM 826 O O . ASN A 1 100 ? 5.895 7.279 -0.613 1.00 77.81 100 ASN A O 1
ATOM 830 N N . GLY A 1 101 ? 4.817 8.749 0.692 1.00 80.38 101 GLY A N 1
ATOM 831 C CA . GLY A 1 101 ? 5.334 8.227 1.958 1.00 80.38 101 GLY A CA 1
ATOM 832 C C . GLY A 1 101 ? 4.389 7.257 2.657 1.00 80.38 101 GLY A C 1
ATOM 833 O O . GLY A 1 101 ? 4.696 6.830 3.770 1.00 80.38 101 GLY A O 1
ATOM 834 N N . ASP A 1 102 ? 3.234 6.962 2.061 1.00 89.88 102 ASP A N 1
ATOM 835 C CA . ASP A 1 102 ? 2.266 6.028 2.626 1.00 89.88 102 ASP A CA 1
ATOM 836 C C . ASP A 1 102 ? 2.880 4.631 2.703 1.00 89.88 102 ASP A C 1
ATOM 838 O O . ASP A 1 102 ? 3.471 4.144 1.739 1.00 89.88 102 ASP A O 1
ATOM 842 N N . GLU A 1 103 ? 2.720 3.970 3.844 1.00 93.12 103 GLU A N 1
ATOM 843 C CA . GLU A 1 103 ? 3.080 2.561 3.973 1.00 93.12 103 GLU A CA 1
ATOM 844 C C . GLU A 1 103 ? 1.869 1.720 3.574 1.00 93.12 103 GLU A C 1
ATOM 846 O O . GLU A 1 103 ? 0.783 1.855 4.143 1.00 93.12 103 GLU A O 1
ATOM 851 N N . ILE A 1 104 ? 2.043 0.857 2.578 1.00 95.00 104 ILE A N 1
ATOM 852 C CA . ILE A 1 104 ? 0.965 0.076 1.985 1.00 95.00 104 ILE A CA 1
ATOM 853 C C . ILE A 1 104 ? 1.298 -1.404 2.130 1.00 95.00 104 ILE A C 1
ATOM 855 O O . ILE A 1 104 ? 2.197 -1.923 1.474 1.00 95.00 104 ILE A O 1
ATOM 859 N N . ILE A 1 105 ? 0.541 -2.120 2.956 1.00 96.25 105 ILE A N 1
ATOM 860 C CA . ILE A 1 105 ? 0.707 -3.562 3.149 1.00 96.25 105 ILE A CA 1
ATOM 861 C C . ILE A 1 105 ? -0.484 -4.289 2.541 1.00 96.25 105 ILE A C 1
ATOM 863 O O . ILE A 1 105 ? -1.636 -4.051 2.906 1.00 96.25 105 ILE A O 1
ATOM 867 N N . VAL A 1 106 ? -0.206 -5.212 1.627 1.00 96.38 106 VAL A N 1
ATOM 868 C CA . VAL A 1 106 ? -1.221 -5.961 0.891 1.00 96.38 106 VAL A CA 1
ATOM 869 C C . VAL A 1 106 ? -1.115 -7.444 1.213 1.00 96.38 106 VAL A C 1
ATOM 871 O O . VAL A 1 106 ? -0.061 -8.042 1.024 1.00 96.38 106 VAL A O 1
ATOM 874 N N . TYR A 1 107 ? -2.209 -8.046 1.670 1.00 96.75 107 TYR A N 1
ATOM 875 C CA . TYR A 1 107 ? -2.299 -9.466 2.006 1.00 96.75 107 TYR A CA 1
ATOM 876 C C . TYR A 1 107 ? -3.166 -10.169 0.976 1.00 96.75 107 TYR A C 1
ATOM 878 O O . TYR A 1 107 ? -4.345 -9.834 0.838 1.00 96.75 107 TYR A O 1
ATOM 886 N N . VAL A 1 108 ? -2.588 -11.111 0.236 1.00 96.62 108 VAL A N 1
ATOM 887 C CA . VAL A 1 108 ? -3.267 -11.752 -0.893 1.00 96.62 108 VAL A CA 1
ATOM 888 C C . VAL A 1 108 ? -2.790 -13.186 -1.146 1.00 96.62 108 VAL A C 1
ATOM 890 O O . VAL A 1 108 ? -1.650 -13.524 -0.820 1.00 96.62 108 VAL A O 1
ATOM 893 N N . PRO A 1 109 ? -3.616 -14.028 -1.795 1.00 95.62 109 PRO A N 1
ATOM 894 C CA . PRO A 1 109 ? -3.221 -15.356 -2.241 1.00 95.62 109 PRO A CA 1
ATOM 895 C C . PRO A 1 109 ? -1.975 -15.364 -3.127 1.00 95.62 109 PRO A C 1
ATOM 897 O O . PRO A 1 109 ? -1.670 -14.444 -3.888 1.00 95.62 109 PRO A O 1
ATOM 900 N N . LYS A 1 110 ? -1.234 -16.472 -3.084 1.00 93.75 110 LYS A N 1
ATOM 901 C CA . LYS A 1 110 ? -0.105 -16.651 -3.996 1.00 93.75 110 LYS A CA 1
ATOM 902 C C . LYS A 1 110 ? -0.608 -16.731 -5.442 1.00 93.75 110 LYS A C 1
ATOM 904 O O . LYS A 1 110 ? -1.456 -17.558 -5.757 1.00 93.75 110 LYS A O 1
ATOM 909 N N . GLY A 1 111 ? -0.016 -15.927 -6.323 1.00 92.38 111 GLY A N 1
ATOM 910 C CA . GLY A 1 111 ? -0.368 -15.887 -7.747 1.00 92.38 111 GLY A CA 1
ATOM 911 C C . GLY A 1 111 ? -1.479 -14.899 -8.103 1.00 92.38 111 GLY A C 1
ATOM 912 O O . GLY A 1 111 ? -1.811 -14.798 -9.277 1.00 92.38 111 GLY A O 1
ATOM 913 N N . SER A 1 112 ? -2.008 -14.143 -7.136 1.00 94.75 112 SER A N 1
ATOM 914 C CA . SER A 1 112 ? -3.069 -13.157 -7.376 1.00 94.75 112 SER A CA 1
ATOM 915 C C . SER A 1 112 ? -2.577 -11.715 -7.535 1.00 94.75 112 SER A C 1
ATOM 917 O O . SER A 1 112 ? -3.353 -10.766 -7.393 1.00 94.75 112 SER A O 1
ATOM 919 N N . VAL A 1 113 ? -1.277 -11.547 -7.779 1.00 95.50 113 VAL A N 1
ATOM 920 C CA . VAL A 1 113 ? -0.640 -10.254 -8.036 1.00 95.50 113 VAL A CA 1
ATOM 921 C C . VAL A 1 113 ? -0.173 -10.233 -9.479 1.00 95.50 113 VAL A C 1
ATOM 923 O O . VAL A 1 113 ? 0.620 -11.080 -9.897 1.00 95.50 113 VAL A O 1
ATOM 926 N N . LEU A 1 114 ? -0.650 -9.246 -10.230 1.00 95.19 114 LEU A N 1
ATOM 927 C CA . LEU A 1 114 ? -0.187 -8.974 -11.579 1.00 95.19 114 LEU A CA 1
ATOM 928 C C . LEU A 1 114 ? 0.930 -7.926 -11.528 1.00 95.19 114 LEU A C 1
ATOM 930 O O . LEU A 1 114 ? 0.690 -6.759 -11.221 1.00 95.19 114 LEU A O 1
ATOM 934 N N . HIS A 1 115 ? 2.154 -8.352 -11.832 1.00 91.50 115 HIS A N 1
ATOM 935 C CA . HIS A 1 115 ? 3.310 -7.463 -11.927 1.00 91.50 115 HIS A CA 1
ATOM 936 C C . HIS A 1 115 ? 3.419 -6.894 -13.343 1.00 91.50 115 HIS A C 1
ATOM 938 O O . HIS A 1 115 ? 3.570 -7.648 -14.307 1.00 91.50 115 HIS A O 1
ATOM 944 N N . TYR A 1 116 ? 3.359 -5.571 -13.465 1.00 87.94 116 TYR A N 1
ATOM 945 C CA . TYR A 1 116 ? 3.656 -4.873 -14.712 1.00 87.94 116 TYR A CA 1
ATOM 946 C C . TYR A 1 116 ? 5.136 -4.499 -14.790 1.00 87.94 116 TYR A C 1
ATOM 948 O O . TYR A 1 116 ? 5.855 -4.504 -13.793 1.00 87.94 116 TYR A O 1
ATOM 956 N N . ASN A 1 117 ? 5.586 -4.173 -16.003 1.00 85.25 117 ASN A N 1
ATOM 957 C CA . ASN A 1 117 ? 6.936 -3.674 -16.221 1.00 85.25 117 ASN A CA 1
ATOM 958 C C . ASN A 1 117 ? 7.125 -2.327 -15.526 1.00 85.25 117 ASN A C 1
ATOM 960 O O . ASN A 1 117 ? 6.245 -1.465 -15.576 1.00 85.25 117 ASN A O 1
ATOM 964 N N . ASP A 1 118 ? 8.308 -2.140 -14.956 1.00 82.44 118 ASP A N 1
ATOM 965 C CA . ASP A 1 118 ? 8.663 -0.889 -14.311 1.00 82.44 118 ASP A CA 1
ATOM 966 C C . ASP A 1 118 ? 8.710 0.267 -15.317 1.00 82.44 118 ASP A C 1
ATOM 968 O O . ASP A 1 118 ? 9.158 0.123 -16.461 1.00 82.44 118 ASP A O 1
ATOM 972 N N . VAL A 1 119 ? 8.249 1.435 -14.876 1.00 78.19 119 VAL A N 1
ATOM 973 C CA . VAL A 1 119 ? 8.117 2.626 -15.716 1.00 78.19 119 VAL A CA 1
ATOM 974 C C . VAL A 1 119 ? 9.212 3.621 -15.350 1.00 78.19 119 VAL A C 1
ATOM 976 O O . VAL A 1 119 ? 9.278 4.099 -14.223 1.00 78.19 119 VAL A O 1
ATOM 979 N N . GLY A 1 120 ? 10.078 3.953 -16.307 1.00 67.00 120 GLY A N 1
ATOM 980 C CA . GLY A 1 120 ? 11.081 5.005 -16.142 1.00 67.00 120 GLY A CA 1
ATOM 981 C C . GLY A 1 120 ? 10.526 6.378 -16.518 1.00 67.00 120 GLY A C 1
ATOM 982 O O . GLY A 1 120 ? 10.051 6.562 -17.639 1.00 67.00 120 GLY A O 1
ATOM 983 N N . VAL A 1 121 ? 10.634 7.350 -15.617 1.00 69.12 121 VAL A N 1
ATOM 984 C CA . VAL A 1 121 ? 10.360 8.771 -15.865 1.00 69.12 121 VAL A CA 1
ATOM 985 C C . VAL A 1 121 ? 11.690 9.516 -15.947 1.00 69.12 121 VAL A C 1
ATOM 987 O O . VAL A 1 121 ? 12.642 9.206 -15.230 1.00 69.12 121 VAL A O 1
ATOM 990 N N . ARG A 1 122 ? 11.782 10.438 -16.905 1.00 55.78 122 ARG A N 1
ATOM 991 C CA . ARG A 1 122 ? 13.028 11.103 -17.288 1.00 55.78 122 ARG A CA 1
ATOM 992 C C . ARG A 1 122 ? 13.233 12.406 -16.535 1.00 55.78 122 ARG A C 1
ATOM 994 O O . ARG A 1 122 ? 12.257 13.184 -16.490 1.00 55.78 122 ARG A O 1
#

Secondary structure (DSSP, 8-state):
-HHHHHHHHHHHHHHHHHHHHHHHHHHHHT-EEEEEEE-B-SBTTB-EEEEEEEESSGGG-EEEEEEEETTEEEEEEEEEEEEE-SS--EEEEEEESSTT-EEEEEEE-TT-EEEPPPEEE-

pLDDT: mean 87.69, std 9.87, range [55.78, 97.25]

Mean predicted aligned error: 8.27 Å

Sequence (122 aa):
MKQIYMKKKIYMGLIVISIFLAIQSYRYCIWSEEYTYQLQEIDNGVYVQYHRVFSTVPADNYEVVQVCFNDTLHTLTGDVTIIYNNDVPQLSVTANHFVNGDEIIVYVPKGSVLHYNDVGVR

Solvent-accessible surface area (backbone atoms only — not comparable to full-atom values): 6707 Å² total; per-residue (Å²): 113,71,67,62,56,51,51,52,52,50,54,52,50,52,51,54,50,51,52,52,50,50,53,52,54,50,53,62,77,70,52,66,48,81,46,78,46,62,51,36,69,73,47,98,73,24,42,36,38,39,35,43,39,41,39,88,50,76,89,64,46,42,32,38,40,37,39,21,42,92,95,38,82,44,79,48,54,15,49,74,44,80,43,72,40,90,61,83,38,30,39,37,37,40,47,35,95,46,90,54,49,20,41,36,39,38,38,31,45,82,86,19,62,46,77,53,79,68,44,79,51,130

Nearest PDB structures (foldseek):
  7aor-assembly1_be  TM=4.168E-01  e=9.169E-01  Trypanosoma cruzi
  7muy-assembly1_XH  TM=2.123E-01  e=1.546E-01  Legionella pneumophila
  4gop-assembly2_Y  TM=3.198E-01  e=3.436E+00  Mycosarcoma maydis
  8rt6-assembly1_B  TM=2.370E-01  e=7.249E+00  Escherichia coli
  1bg3-assembly1_A  TM=1.877E-01  e=9.121E+00  Rattus norvegicus

Radius of gyration: 23.16 Å; Cα contacts (8 Å, |Δi|>4): 226; chains: 1; bounding box: 34×63×60 Å